Protein AF-R7MGW7-F1 (afdb_monomer)

Solvent-accessible surface area (backbone atoms only — not comparable to full-atom values): 7263 Å² total; per-residue (Å²): 133,83,54,74,66,57,58,51,51,53,52,52,49,51,52,50,52,55,54,54,63,40,55,36,38,34,30,33,42,41,30,55,67,60,41,33,38,38,42,37,31,45,20,81,86,41,63,79,75,45,78,52,72,51,53,44,86,39,53,73,50,72,50,72,46,77,46,78,46,74,49,83,51,103,89,48,85,54,70,50,41,30,25,27,36,31,37,33,34,71,88,73,48,76,48,73,49,86,52,76,24,73,77,34,58,68,60,32,51,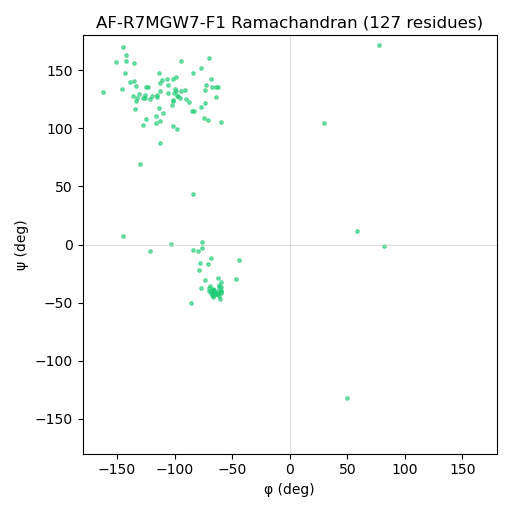51,51,51,53,48,63,65,38,83,53,69,40,74,50,74,44,71,53,72,135

Secondary structure (DSSP, 8-state):
---HHHHHHHHHHHHHHHHHHTT-EEEEEEEETTEEEEEEEESSSS-EEEEEEEEGGGEEEEEEEEEEEEEEETTEEEEEEEEEEEEEETTS-EEE-S--EET-HHHHHHHHHHHHSSS-EEEEEE---

pLDDT: mean 80.03, std 15.17, range [34.72, 96.31]

Nearest PDB structures (foldseek):
  8xrg-assembly1_A  TM=7.472E-01  e=1.886E+00  African swine fever virus BA71V
  8kgt-assembly1_A-2  TM=7.492E-01  e=2.098E+00  African swine fever virus
  8wwo-assembly2_B  TM=7.451E-01  e=2.335E+00  African swine fever virus
  8kgs-assembly1_A-2  TM=7.494E-01  e=2.892E+00  African swine fever virus
  6xyw-assembly1_Bd  TM=3.741E-01  e=7.987E+00  Arabidopsis thaliana

Mean predicted aligned error: 10.27 Å

Foldseek 3Di:
DDDPVVVVVVVVVVVVVVVVQQQWKKWKWWDDAQKIWIWIAGGPPDDGPDIDMDGLVQFPDKDWDWDWDFDDDPPDTDIWIWTWIWTQGNVRDIDTGPDIDINCVVVNVVVNVQSNDRDTDMDMDGDDD

Structure (mmCIF, N/CA/C/O backbone):
data_AF-R7MGW7-F1
#
_entry.id   AF-R7MGW7-F1
#
loop_
_atom_site.group_PDB
_atom_site.id
_atom_site.type_symbol
_atom_site.label_atom_id
_atom_site.label_alt_id
_atom_site.label_comp_id
_atom_site.label_asym_id
_atom_site.label_entity_id
_atom_site.label_seq_id
_atom_site.pdbx_PDB_ins_code
_atom_site.Cartn_x
_atom_site.Cartn_y
_atom_site.Cartn_z
_atom_site.occupancy
_atom_site.B_iso_or_equiv
_atom_site.auth_seq_id
_atom_site.auth_comp_id
_atom_site.auth_asym_id
_atom_site.auth_atom_id
_atom_site.pdbx_PDB_model_num
ATOM 1 N N . MET A 1 1 ? 44.364 14.062 -23.296 1.00 53.91 1 MET A N 1
ATOM 2 C CA . MET A 1 1 ? 43.576 15.316 -23.268 1.00 53.91 1 MET A CA 1
ATOM 3 C C . MET A 1 1 ? 42.246 15.054 -23.956 1.00 53.91 1 MET A C 1
ATOM 5 O O . MET A 1 1 ? 42.266 14.744 -25.141 1.00 53.91 1 MET A O 1
ATOM 9 N N . MET A 1 2 ? 41.122 15.118 -23.235 1.00 53.62 2 MET A N 1
ATOM 10 C CA . MET A 1 2 ? 39.794 14.993 -23.855 1.00 53.62 2 MET A CA 1
ATOM 11 C C . MET A 1 2 ? 39.523 16.208 -24.745 1.00 53.62 2 MET A C 1
ATOM 13 O O . MET A 1 2 ? 39.822 17.344 -24.366 1.00 53.62 2 MET A O 1
ATOM 17 N N . LYS A 1 3 ? 38.991 15.981 -25.950 1.00 65.88 3 LYS A N 1
ATOM 18 C CA . LYS A 1 3 ? 38.678 17.073 -26.888 1.00 65.88 3 LYS A CA 1
ATOM 19 C C . LYS A 1 3 ? 37.516 17.885 -26.307 1.00 65.88 3 LYS A C 1
ATOM 21 O O . LYS A 1 3 ? 36.588 17.308 -25.756 1.00 65.88 3 LYS A O 1
ATOM 26 N N . LYS A 1 4 ? 37.511 19.218 -26.466 1.00 64.75 4 LYS A N 1
ATOM 27 C CA . LYS A 1 4 ? 36.463 20.124 -25.925 1.00 64.75 4 LYS A CA 1
ATOM 28 C C . LYS A 1 4 ? 35.016 19.650 -26.188 1.00 64.75 4 LYS A C 1
ATOM 30 O O . LYS A 1 4 ? 34.140 19.907 -25.372 1.00 64.75 4 LYS A O 1
ATOM 35 N N . ARG A 1 5 ? 34.776 18.923 -27.290 1.00 63.88 5 ARG A N 1
ATOM 36 C CA . ARG A 1 5 ? 33.484 18.286 -27.614 1.00 63.88 5 ARG A CA 1
ATOM 37 C C . ARG A 1 5 ? 33.075 17.173 -26.644 1.00 63.88 5 ARG A C 1
ATOM 39 O O . ARG A 1 5 ? 31.906 17.088 -26.303 1.00 63.88 5 ARG A O 1
ATOM 46 N N . GLU A 1 6 ? 34.010 16.352 -26.180 1.00 64.00 6 GLU A N 1
ATOM 47 C CA . GLU A 1 6 ? 33.723 15.247 -25.256 1.00 64.00 6 GLU A CA 1
ATOM 48 C C . GLU A 1 6 ? 33.350 15.772 -23.867 1.00 64.00 6 GLU A C 1
ATOM 50 O O . GLU A 1 6 ? 32.430 15.250 -23.252 1.00 64.00 6 GLU A O 1
ATOM 55 N N . ILE A 1 7 ? 33.993 16.856 -23.416 1.00 65.56 7 ILE A N 1
ATOM 56 C CA . ILE A 1 7 ? 33.673 17.536 -22.147 1.00 65.56 7 ILE A CA 1
ATOM 57 C C . ILE A 1 7 ? 32.277 18.177 -22.205 1.00 65.56 7 ILE A C 1
ATOM 59 O O . ILE A 1 7 ? 31.526 18.129 -21.231 1.00 65.56 7 I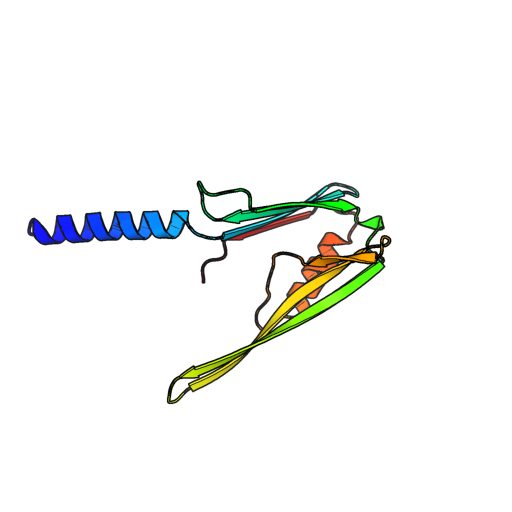LE A O 1
ATOM 63 N N . LEU A 1 8 ? 31.905 18.757 -23.353 1.00 67.31 8 LEU A N 1
ATOM 64 C CA . LEU A 1 8 ? 30.573 19.331 -23.560 1.00 67.31 8 LEU A CA 1
ATOM 65 C C . LEU A 1 8 ? 29.489 18.239 -23.600 1.00 67.31 8 LEU A C 1
ATOM 67 O O . LEU A 1 8 ? 28.434 18.387 -22.995 1.00 67.31 8 LEU A O 1
ATOM 71 N N . CYS A 1 9 ? 29.754 17.108 -24.259 1.00 68.50 9 CYS A N 1
ATOM 72 C CA . CYS A 1 9 ? 28.816 15.985 -24.289 1.00 68.50 9 CYS A CA 1
ATOM 73 C C . CYS A 1 9 ? 28.634 15.327 -22.913 1.00 68.50 9 CYS A C 1
ATOM 75 O O . CYS A 1 9 ? 27.505 15.001 -22.555 1.00 68.50 9 CYS A O 1
ATOM 77 N N . THR A 1 10 ? 29.698 15.158 -22.119 1.00 70.62 10 THR A N 1
ATOM 78 C CA . THR A 1 10 ? 29.587 14.569 -20.772 1.00 70.62 10 THR A CA 1
ATOM 79 C C . THR A 1 10 ? 28.867 15.488 -19.791 1.00 70.62 10 THR A C 1
ATOM 81 O O . THR A 1 10 ? 28.088 15.000 -18.976 1.00 70.62 10 THR A O 1
ATOM 84 N N . THR A 1 11 ? 29.060 16.807 -19.892 1.00 71.25 11 THR A N 1
ATOM 85 C CA . THR A 1 11 ? 28.321 17.786 -19.074 1.00 71.25 11 THR A CA 1
ATOM 86 C C . THR A 1 11 ? 26.848 17.881 -19.460 1.00 71.25 11 THR A C 1
ATOM 88 O O . THR A 1 11 ? 25.992 17.926 -18.584 1.00 71.25 11 THR A O 1
ATOM 91 N N . VAL A 1 12 ? 26.507 17.843 -20.750 1.00 73.75 12 VAL A N 1
ATOM 92 C CA . VAL A 1 12 ? 25.097 17.815 -21.177 1.00 73.75 12 VAL A CA 1
ATOM 93 C C . VAL A 1 12 ? 24.423 16.508 -20.749 1.00 73.75 12 VAL A C 1
ATOM 95 O O . VAL A 1 12 ? 23.319 16.537 -20.208 1.00 73.75 12 VAL A O 1
ATOM 98 N N . ALA A 1 13 ? 25.095 15.366 -20.914 1.00 72.94 13 ALA A N 1
ATOM 99 C CA . ALA A 1 13 ? 24.572 14.077 -20.471 1.00 72.94 13 ALA A CA 1
ATOM 100 C C . ALA A 1 13 ? 24.362 14.032 -18.949 1.00 72.94 13 ALA A C 1
ATOM 102 O O . ALA A 1 13 ? 23.320 13.565 -18.495 1.00 72.94 13 ALA A O 1
ATOM 103 N N . SER A 1 14 ? 25.297 14.562 -18.154 1.00 70.44 14 SER A N 1
ATOM 104 C CA . SER A 1 14 ? 25.151 14.589 -16.697 1.00 70.44 14 SER A CA 1
ATOM 105 C C . SER A 1 14 ? 24.007 15.497 -16.245 1.00 70.44 14 SER A C 1
ATOM 107 O O . SER A 1 14 ? 23.257 15.106 -15.356 1.00 70.44 14 SER A O 1
ATOM 109 N N . VAL A 1 15 ? 23.796 16.648 -16.893 1.00 75.00 15 VAL A N 1
ATOM 110 C CA . VAL A 1 15 ? 22.652 17.537 -16.614 1.00 75.00 15 VAL A CA 1
ATOM 111 C C . VAL A 1 15 ? 21.321 16.873 -16.977 1.00 75.00 15 VAL A C 1
ATOM 113 O O . VAL A 1 15 ? 20.364 16.983 -16.214 1.00 75.00 15 VAL A O 1
ATOM 116 N N . ILE A 1 16 ? 21.251 16.139 -18.092 1.00 73.56 16 ILE A N 1
ATOM 117 C CA . ILE A 1 16 ? 20.041 15.403 -18.495 1.00 73.56 16 ILE A CA 1
ATOM 118 C C . ILE A 1 16 ? 19.739 14.265 -17.513 1.00 73.56 16 ILE A C 1
ATOM 120 O O . ILE A 1 16 ? 18.598 14.121 -17.078 1.00 73.56 16 ILE A O 1
ATOM 124 N N . VAL A 1 17 ? 20.748 13.486 -17.115 1.00 68.38 17 VAL A N 1
ATOM 125 C CA . VAL A 1 17 ? 20.593 12.405 -16.125 1.00 68.38 17 VAL A CA 1
ATOM 126 C C . VAL A 1 17 ? 20.161 12.966 -14.768 1.00 68.38 17 VAL A C 1
ATOM 128 O O . VAL A 1 17 ? 19.248 12.428 -14.142 1.00 68.38 17 VAL A O 1
ATOM 131 N N . LEU A 1 18 ? 20.751 14.084 -14.336 1.00 65.75 18 LEU A N 1
ATOM 132 C CA . LEU A 1 18 ? 20.347 14.773 -13.111 1.00 65.75 18 LEU A CA 1
ATOM 133 C C . LEU A 1 18 ? 18.902 15.291 -13.218 1.00 65.75 18 LEU A C 1
ATOM 135 O O . LEU A 1 18 ? 18.119 15.120 -12.287 1.00 65.75 18 LEU A O 1
ATOM 139 N N . GLY A 1 19 ? 18.522 15.848 -14.371 1.00 63.78 19 GLY A N 1
ATOM 140 C CA . GLY A 1 19 ? 17.156 16.275 -14.683 1.00 63.78 19 GLY A CA 1
ATOM 141 C C . GLY A 1 19 ? 16.132 15.136 -14.631 1.00 63.78 19 GLY A C 1
ATOM 142 O O . GLY A 1 19 ? 15.055 15.303 -14.063 1.00 63.78 19 GLY A O 1
ATOM 143 N N . LEU A 1 20 ? 16.478 13.958 -15.155 1.00 63.84 20 LEU A N 1
ATOM 144 C CA . LEU A 1 20 ? 15.627 12.762 -15.131 1.00 63.84 20 LEU A CA 1
ATOM 145 C C . LEU A 1 20 ? 15.452 12.199 -13.713 1.00 63.84 20 LEU A C 1
ATOM 147 O O . LEU A 1 20 ? 14.334 11.858 -13.324 1.00 63.84 20 LEU A O 1
ATOM 151 N N . LEU A 1 21 ? 16.517 12.168 -12.903 1.00 61.81 21 LEU A N 1
ATOM 152 C CA . LEU A 1 21 ? 16.435 11.760 -11.493 1.00 61.81 21 LEU A CA 1
ATOM 153 C C . LEU A 1 21 ? 15.482 12.660 -10.691 1.00 61.81 21 LEU A C 1
ATOM 155 O O . LEU A 1 21 ? 14.731 12.173 -9.840 1.00 61.81 21 LEU A O 1
ATOM 159 N N . LEU A 1 22 ? 15.453 13.960 -11.006 1.00 61.03 22 LEU A N 1
ATOM 160 C CA . LEU A 1 22 ? 14.562 14.941 -10.383 1.00 61.03 22 LEU A CA 1
ATOM 161 C C . LEU A 1 22 ? 13.077 14.746 -10.733 1.00 61.03 22 LEU A C 1
ATOM 163 O O . LEU A 1 22 ? 12.249 15.360 -10.062 1.00 61.03 22 LEU A O 1
ATOM 167 N N . LEU A 1 23 ? 12.721 13.903 -11.710 1.00 63.53 23 LEU A N 1
ATOM 168 C CA . LEU A 1 23 ? 11.338 13.627 -12.132 1.00 63.53 23 LEU A CA 1
ATOM 169 C C . LEU A 1 23 ? 10.794 12.281 -11.628 1.00 63.53 23 LEU A C 1
ATOM 171 O O . LEU A 1 23 ? 9.637 11.951 -11.891 1.00 63.53 23 LEU A O 1
ATOM 175 N N . THR A 1 24 ? 11.590 11.513 -10.880 1.00 64.50 24 THR A N 1
ATOM 176 C CA . THR A 1 24 ? 11.173 10.190 -10.398 1.00 64.50 24 THR A CA 1
ATOM 177 C C . THR A 1 24 ? 9.979 10.288 -9.430 1.00 64.50 24 THR A C 1
ATOM 179 O O . THR A 1 24 ? 10.017 11.0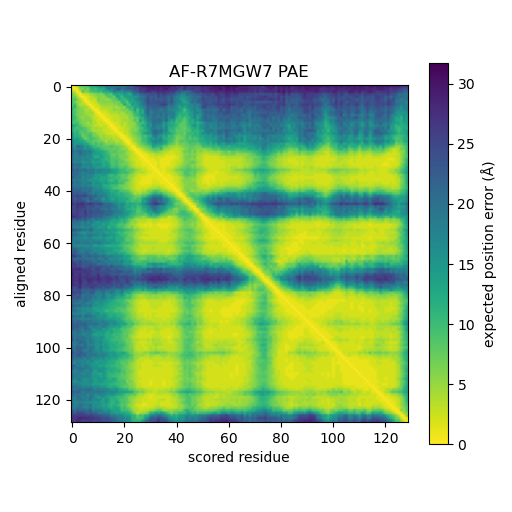57 -8.458 1.00 64.50 24 THR A O 1
ATOM 182 N N . PRO A 1 25 ? 8.876 9.552 -9.677 1.00 69.81 25 PRO A N 1
ATOM 183 C CA . PRO A 1 25 ? 7.770 9.484 -8.736 1.00 69.81 25 PRO A CA 1
ATOM 184 C C . PRO A 1 25 ? 8.215 8.822 -7.433 1.00 69.81 25 PRO A C 1
ATOM 186 O O . PRO A 1 25 ? 8.875 7.786 -7.41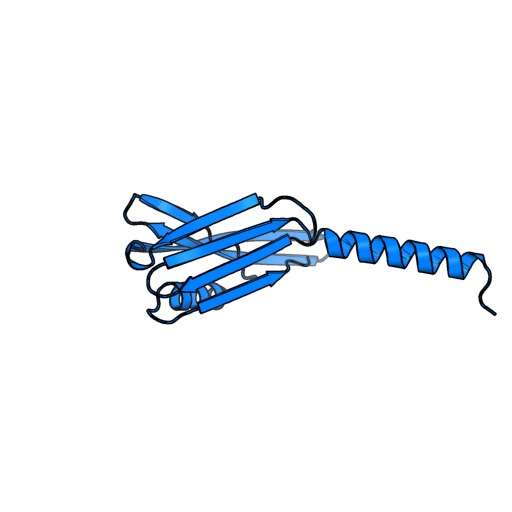9 1.00 69.81 25 PRO A O 1
ATOM 189 N N . MET A 1 26 ? 7.809 9.407 -6.312 1.00 77.12 26 MET A N 1
ATOM 190 C CA . MET A 1 26 ? 8.062 8.872 -4.985 1.00 77.12 26 MET A CA 1
ATOM 191 C C . MET A 1 26 ? 6.742 8.639 -4.261 1.00 77.12 26 MET A C 1
ATOM 193 O O . MET A 1 26 ? 5.945 9.561 -4.069 1.00 77.12 26 MET A O 1
ATOM 197 N N . SER A 1 27 ? 6.561 7.410 -3.794 1.00 86.50 27 SER A N 1
ATOM 198 C CA . SER A 1 27 ? 5.437 6.998 -2.962 1.00 86.50 27 SER A CA 1
ATOM 199 C C . SER A 1 27 ? 5.935 6.648 -1.569 1.00 86.50 27 SER A C 1
ATOM 201 O O . SER A 1 27 ? 6.976 6.010 -1.398 1.00 86.50 27 SER A O 1
ATOM 203 N N . SER A 1 28 ? 5.186 7.047 -0.548 1.00 89.19 28 SER A N 1
ATOM 204 C CA . SER A 1 28 ? 5.441 6.606 0.819 1.00 89.19 28 SER A CA 1
ATOM 205 C C . SER A 1 28 ? 4.153 6.396 1.587 1.00 89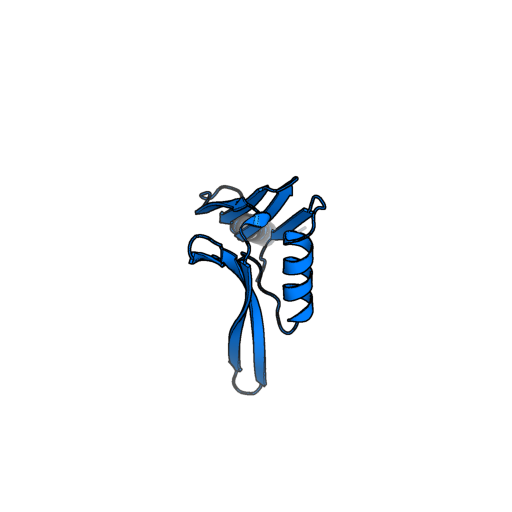.19 28 SER A C 1
ATOM 207 O O . SER A 1 28 ? 3.192 7.142 1.400 1.00 89.19 28 SER A O 1
ATOM 209 N N . ILE A 1 29 ? 4.181 5.429 2.490 1.00 91.69 29 ILE A N 1
ATOM 210 C CA . ILE A 1 29 ? 3.175 5.233 3.522 1.00 91.69 29 ILE A CA 1
ATOM 211 C C . ILE A 1 29 ? 3.877 5.257 4.873 1.00 91.69 29 ILE A C 1
ATOM 213 O O . ILE A 1 29 ? 4.945 4.666 5.034 1.00 91.69 29 ILE A O 1
ATOM 217 N N . ASN A 1 30 ? 3.293 5.972 5.823 1.00 93.31 30 ASN A N 1
ATOM 218 C CA . ASN A 1 30 ? 3.733 5.973 7.205 1.00 93.31 30 ASN A CA 1
ATOM 219 C C . ASN A 1 30 ? 2.528 5.762 8.102 1.00 93.31 30 ASN A C 1
ATOM 221 O O . ASN A 1 30 ? 1.536 6.475 7.964 1.00 93.31 30 ASN A O 1
ATOM 225 N N . CYS A 1 31 ? 2.630 4.819 9.016 1.00 93.56 31 CYS A N 1
ATOM 226 C CA . CYS A 1 31 ? 1.593 4.504 9.961 1.00 93.56 31 CYS A CA 1
ATOM 227 C C . CYS A 1 31 ? 2.163 4.572 11.376 1.00 93.56 31 CYS A C 1
ATOM 229 O O . CYS A 1 31 ? 3.168 3.925 11.670 1.00 93.56 31 CYS A O 1
ATOM 231 N N . SER A 1 32 ? 1.513 5.358 12.233 1.00 93.62 32 SER A N 1
ATOM 232 C CA . SER A 1 32 ? 1.879 5.533 13.638 1.00 93.62 32 SER A CA 1
ATOM 233 C C . SER A 1 32 ? 0.634 5.424 14.509 1.00 93.62 32 SER A C 1
ATOM 235 O O . SER A 1 32 ? -0.371 6.098 14.250 1.00 93.62 32 SER A O 1
ATOM 237 N N . GLY A 1 33 ? 0.664 4.497 15.471 1.00 91.94 33 GLY A N 1
ATOM 238 C CA . GLY A 1 33 ? -0.543 4.057 16.174 1.00 91.94 33 GLY A CA 1
ATOM 239 C C . GLY A 1 33 ? -1.646 3.689 15.174 1.00 91.94 33 GLY A C 1
ATOM 240 O O . GLY A 1 33 ? -1.373 3.058 14.153 1.00 91.94 33 GLY A O 1
ATOM 241 N N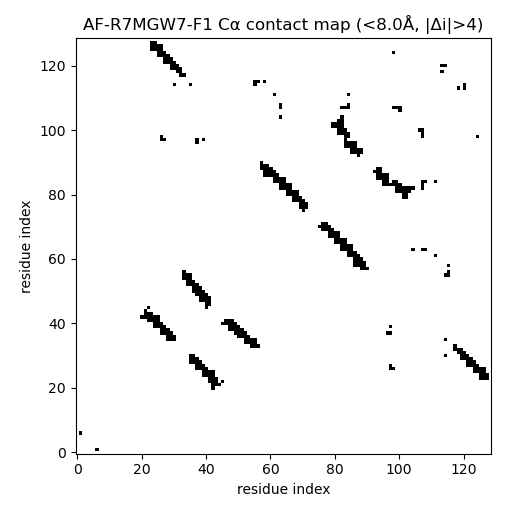 . ASN A 1 34 ? -2.868 4.177 15.386 1.00 93.31 34 ASN A N 1
ATOM 242 C CA . ASN A 1 34 ? -4.016 3.858 14.526 1.00 93.31 34 ASN A CA 1
ATOM 243 C C . ASN A 1 34 ? -4.074 4.658 13.215 1.00 93.31 34 ASN A C 1
ATOM 245 O O . ASN A 1 34 ? -4.934 4.390 12.386 1.00 93.31 34 ASN A O 1
ATOM 249 N N . THR A 1 35 ? -3.194 5.638 12.990 1.00 93.56 35 THR A N 1
ATOM 250 C CA . THR A 1 35 ? -3.285 6.518 11.811 1.00 93.56 35 THR A CA 1
ATOM 251 C C . THR A 1 35 ? -2.226 6.170 10.775 1.00 93.56 35 THR A C 1
ATOM 253 O O . THR A 1 35 ? -1.039 6.106 11.085 1.00 93.56 35 THR A O 1
ATOM 256 N N . CYS A 1 36 ? -2.645 6.018 9.521 1.00 93.75 36 CYS A N 1
ATOM 257 C CA . CYS A 1 36 ? -1.780 5.895 8.355 1.00 93.75 36 CYS A CA 1
ATOM 258 C C . CYS A 1 36 ? -1.883 7.137 7.468 1.00 93.75 36 CYS A C 1
ATOM 260 O O . CYS A 1 36 ? -2.961 7.687 7.257 1.00 93.75 36 CYS A O 1
ATOM 262 N N . SER A 1 37 ? -0.759 7.563 6.899 1.00 92.81 37 SER A N 1
ATOM 263 C CA . SER A 1 37 ? -0.670 8.640 5.918 1.00 92.81 37 SER A CA 1
ATOM 264 C C . SER A 1 37 ? 0.092 8.168 4.689 1.00 92.81 37 SER A C 1
ATOM 266 O O . SER A 1 37 ? 1.226 7.699 4.776 1.00 92.81 37 SER A O 1
ATOM 268 N N . ILE A 1 38 ? -0.538 8.333 3.532 1.00 90.81 38 ILE A N 1
ATOM 269 C CA . ILE A 1 38 ? 0.043 8.110 2.217 1.00 90.81 38 ILE A CA 1
ATOM 270 C C . ILE A 1 38 ? 0.460 9.458 1.645 1.00 90.81 38 ILE A C 1
ATOM 272 O O . ILE A 1 38 ? -0.316 10.414 1.665 1.00 90.81 38 ILE A O 1
ATOM 276 N N . LYS A 1 39 ? 1.673 9.526 1.098 1.00 87.38 39 LYS A N 1
ATOM 277 C CA . LYS A 1 39 ? 2.170 10.675 0.339 1.00 87.38 39 LYS A CA 1
ATOM 278 C C . LYS A 1 39 ? 2.655 10.207 -1.026 1.00 87.38 39 LYS A C 1
ATOM 280 O O . LYS A 1 39 ? 3.486 9.303 -1.104 1.00 87.38 39 LYS A O 1
ATOM 285 N N . GLN A 1 40 ? 2.171 10.864 -2.075 1.00 80.81 40 GLN A N 1
ATOM 286 C CA . GLN A 1 40 ? 2.676 10.730 -3.439 1.00 80.81 40 GLN A CA 1
ATOM 287 C C . GLN A 1 40 ? 3.278 12.058 -3.901 1.00 80.81 40 GLN A C 1
ATOM 289 O O . GLN A 1 40 ? 2.634 13.112 -3.836 1.00 80.81 40 GLN A O 1
ATOM 294 N N . ARG A 1 41 ? 4.520 12.002 -4.378 1.00 74.50 41 ARG A N 1
ATOM 295 C CA . ARG A 1 41 ? 5.260 13.144 -4.912 1.00 74.50 41 ARG A CA 1
ATOM 296 C C . ARG A 1 41 ? 5.732 12.832 -6.327 1.00 74.50 41 ARG A C 1
ATOM 298 O O . ARG A 1 41 ? 6.239 11.742 -6.571 1.00 74.50 41 ARG A O 1
ATOM 305 N N . LEU A 1 42 ? 5.580 13.785 -7.241 1.00 67.25 42 LEU A N 1
ATOM 306 C CA . LEU A 1 42 ? 6.136 13.695 -8.589 1.00 67.25 42 LEU A CA 1
ATOM 307 C C . LEU A 1 42 ? 7.412 14.536 -8.652 1.00 67.25 42 LEU A C 1
ATOM 309 O O . LEU A 1 42 ? 7.353 15.759 -8.733 1.00 67.25 42 LEU A O 1
ATOM 313 N N . GLY A 1 43 ? 8.567 13.877 -8.591 1.00 57.72 43 GLY A N 1
ATOM 314 C CA . GLY A 1 43 ? 9.861 14.543 -8.650 1.00 57.72 43 GLY A CA 1
ATOM 315 C C . GLY A 1 43 ? 10.313 15.235 -7.356 1.00 57.72 43 GLY A C 1
ATOM 316 O O . GLY A 1 43 ? 9.586 15.361 -6.369 1.00 57.72 43 GLY A O 1
ATOM 317 N N . ILE A 1 44 ? 11.566 15.694 -7.351 1.00 57.16 44 ILE A N 1
ATOM 318 C CA . ILE A 1 44 ? 12.260 16.253 -6.176 1.00 57.16 44 ILE A CA 1
ATOM 319 C C . ILE A 1 44 ? 11.827 17.706 -5.902 1.00 57.16 44 ILE A C 1
ATOM 321 O O . ILE A 1 44 ? 11.888 18.151 -4.757 1.00 57.16 44 ILE A O 1
ATOM 325 N N . PHE A 1 45 ? 11.292 18.410 -6.909 1.00 55.12 45 PHE A N 1
ATOM 326 C CA . PHE A 1 45 ? 10.748 19.775 -6.797 1.00 55.12 45 PHE A CA 1
ATOM 327 C C . PHE A 1 45 ? 9.265 19.906 -7.207 1.00 55.12 45 PHE A C 1
ATOM 329 O O . PHE A 1 45 ? 8.672 20.959 -6.993 1.00 55.12 45 PHE A O 1
ATOM 336 N N . GLY A 1 46 ? 8.626 18.852 -7.728 1.00 46.84 46 GLY A N 1
ATOM 337 C CA . GLY A 1 46 ? 7.270 18.915 -8.284 1.00 46.84 46 GLY A CA 1
ATOM 338 C C . GLY A 1 46 ? 6.167 18.476 -7.313 1.00 46.84 46 GLY A C 1
ATOM 339 O O . GLY A 1 46 ? 6.238 17.423 -6.684 1.00 46.84 46 GLY A O 1
ATOM 340 N N . ILE A 1 47 ? 5.163 19.342 -7.166 1.00 51.22 47 ILE A N 1
ATOM 341 C CA . ILE A 1 47 ? 3.745 19.097 -6.839 1.00 51.22 47 ILE A CA 1
ATOM 342 C C . ILE A 1 47 ? 3.465 17.847 -5.971 1.00 51.22 47 ILE A C 1
ATOM 344 O O . ILE A 1 47 ? 3.441 16.710 -6.449 1.00 51.22 47 ILE A O 1
ATOM 348 N N . LYS A 1 48 ? 3.163 18.061 -4.678 1.00 58.34 48 LYS A N 1
ATOM 349 C CA . LYS A 1 48 ? 2.523 17.038 -3.828 1.00 58.34 48 LYS A CA 1
ATOM 350 C C . LYS A 1 48 ? 1.180 16.672 -4.470 1.00 58.34 48 LYS A C 1
ATOM 352 O O . LYS A 1 48 ? 0.251 17.469 -4.414 1.00 58.34 48 LYS A O 1
ATOM 357 N N . LYS A 1 49 ? 1.084 15.498 -5.096 1.00 62.03 49 LYS A N 1
ATOM 358 C CA . LYS A 1 49 ? -0.104 15.111 -5.873 1.00 62.03 49 LYS A CA 1
ATOM 359 C C . LYS A 1 49 ? -1.259 14.690 -4.970 1.00 62.03 49 LYS A C 1
ATOM 361 O O . LYS A 1 49 ? -2.410 14.975 -5.270 1.00 62.03 49 LYS A O 1
ATOM 366 N N . SER A 1 50 ? -0.957 14.003 -3.871 1.00 65.06 50 SER A N 1
ATOM 367 C CA . SER A 1 50 ? -1.977 13.576 -2.919 1.00 65.06 50 SER A CA 1
ATOM 368 C C . SER A 1 50 ? -1.352 13.209 -1.577 1.00 65.06 50 SER A C 1
ATOM 370 O O . SER A 1 50 ? -0.367 12.464 -1.518 1.00 65.06 50 SER A O 1
ATOM 372 N N . GLN A 1 51 ? -1.923 13.754 -0.503 1.00 74.88 51 GLN A N 1
ATOM 373 C CA . GLN A 1 51 ? -1.715 13.279 0.857 1.00 74.88 51 GLN A CA 1
ATOM 374 C C . GLN A 1 51 ? -3.067 12.781 1.371 1.00 74.88 51 GLN A C 1
ATOM 376 O O . GLN A 1 51 ? -3.969 13.584 1.584 1.00 74.88 51 GLN A O 1
ATOM 381 N N . LYS A 1 52 ? -3.208 11.464 1.551 1.00 86.44 52 LYS A N 1
ATOM 382 C CA . LYS A 1 52 ? -4.417 10.837 2.109 1.00 86.44 52 LYS A CA 1
ATOM 383 C C . LYS A 1 52 ? -4.066 10.242 3.464 1.00 86.44 52 LYS A C 1
ATOM 385 O O . LYS A 1 52 ? -3.040 9.574 3.591 1.00 86.44 52 LYS A O 1
ATOM 390 N N . SER A 1 53 ? -4.881 10.500 4.476 1.00 91.19 53 SER A N 1
ATOM 391 C CA . SER A 1 53 ? -4.776 9.850 5.783 1.00 91.19 53 SER A CA 1
ATOM 392 C C . SER A 1 53 ? -5.991 8.977 6.030 1.00 91.19 53 SER A C 1
ATOM 394 O O . SER A 1 53 ? -7.081 9.297 5.564 1.00 91.19 53 SER A O 1
ATOM 396 N N . PHE A 1 54 ? -5.794 7.882 6.750 1.00 94.12 54 PHE A N 1
ATOM 397 C CA . PHE A 1 54 ? -6.860 6.967 7.127 1.00 94.12 54 PHE A CA 1
ATOM 398 C C . PHE A 1 54 ? -6.541 6.280 8.449 1.00 94.12 54 PHE A C 1
ATOM 400 O O . PHE A 1 54 ? -5.379 6.185 8.850 1.00 94.12 54 PHE A O 1
ATOM 407 N N . ASN A 1 55 ? -7.582 5.804 9.120 1.00 94.50 55 ASN A N 1
ATOM 408 C CA . ASN A 1 55 ? -7.457 5.036 10.346 1.00 94.50 55 ASN A CA 1
ATOM 40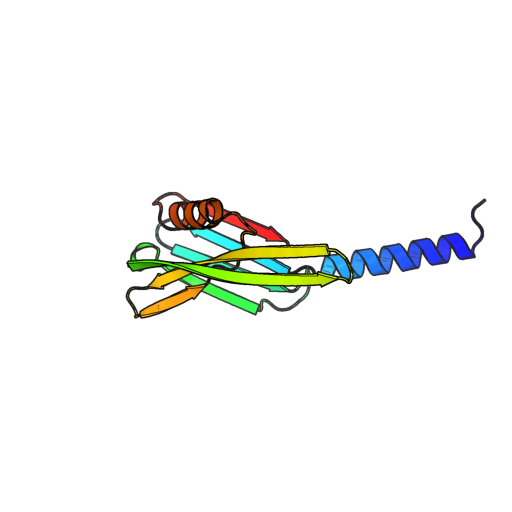9 C C . ASN A 1 55 ? -7.373 3.539 10.009 1.00 94.50 55 ASN A C 1
ATOM 411 O O . ASN A 1 55 ? -8.162 3.034 9.213 1.00 94.50 55 ASN A O 1
ATOM 415 N N . ARG A 1 56 ? -6.420 2.819 10.607 1.00 92.94 56 ARG A N 1
ATOM 416 C CA . ARG A 1 56 ? -6.233 1.372 10.413 1.00 92.94 56 ARG A CA 1
ATOM 417 C C . ARG A 1 56 ? -7.446 0.568 10.870 1.00 92.94 56 ARG A C 1
ATOM 419 O O . ARG A 1 56 ? -7.783 -0.432 10.246 1.00 92.94 56 ARG A O 1
ATOM 426 N N . ASN A 1 57 ? -8.115 1.029 11.924 1.00 93.81 57 ASN A N 1
ATOM 427 C CA . ASN A 1 57 ? -9.264 0.337 12.509 1.00 93.81 57 ASN A CA 1
ATOM 428 C C . ASN A 1 57 ? -10.503 0.411 11.614 1.00 93.81 57 ASN A C 1
ATOM 430 O O . ASN A 1 57 ? -11.430 -0.378 11.776 1.00 93.81 57 ASN A O 1
ATOM 434 N N . ASP A 1 58 ? -10.504 1.337 10.655 1.00 96.00 58 ASP A N 1
ATOM 435 C CA . ASP A 1 58 ? -11.581 1.467 9.684 1.00 96.00 58 ASP A CA 1
ATOM 436 C C . ASP A 1 58 ? -11.396 0.513 8.493 1.00 96.00 58 ASP A C 1
ATOM 438 O O . ASP A 1 58 ? -12.276 0.447 7.643 1.00 96.00 58 ASP A O 1
ATOM 442 N N . ILE A 1 59 ? -10.291 -0.241 8.403 1.00 95.19 59 ILE A N 1
ATOM 443 C CA . ILE A 1 59 ? -10.069 -1.217 7.327 1.00 95.19 59 ILE A CA 1
ATOM 444 C C . ILE A 1 59 ? -10.939 -2.455 7.576 1.00 95.19 59 ILE A C 1
ATOM 446 O O . ILE A 1 59 ? -10.645 -3.271 8.451 1.00 95.19 59 ILE A O 1
ATOM 450 N N . VAL A 1 60 ? -11.973 -2.640 6.757 1.00 96.06 60 VAL A N 1
ATOM 451 C CA . VAL A 1 60 ? -12.901 -3.778 6.852 1.00 96.06 60 VAL A CA 1
ATOM 452 C C . VAL A 1 60 ? -12.356 -4.983 6.098 1.00 96.06 60 VAL A C 1
ATOM 454 O O . VAL A 1 60 ? -12.275 -6.088 6.634 1.00 96.06 60 VAL A O 1
ATOM 457 N N . LYS A 1 61 ? -11.948 -4.771 4.846 1.00 95.44 61 LYS A N 1
ATOM 458 C CA . LYS A 1 61 ? -11.377 -5.811 3.988 1.00 95.44 61 LYS A CA 1
ATOM 459 C C . LYS A 1 61 ? -10.294 -5.240 3.085 1.00 95.44 61 LYS A C 1
ATOM 461 O O . LYS A 1 61 ? -10.085 -4.031 3.023 1.00 95.44 61 LYS A O 1
ATOM 466 N N . TYR A 1 62 ? -9.569 -6.130 2.428 1.00 95.44 62 TYR A N 1
ATOM 467 C CA . TYR A 1 62 ? -8.615 -5.767 1.394 1.00 95.44 62 TYR A CA 1
ATOM 468 C C . TYR A 1 62 ? -8.781 -6.708 0.209 1.00 95.44 62 TYR A C 1
ATOM 470 O O . TYR A 1 62 ? -9.267 -7.829 0.364 1.00 95.44 62 TYR A O 1
ATOM 478 N N . HIS A 1 63 ? -8.360 -6.245 -0.957 1.00 95.38 63 HIS A N 1
ATOM 479 C CA . HIS A 1 63 ? -8.200 -7.072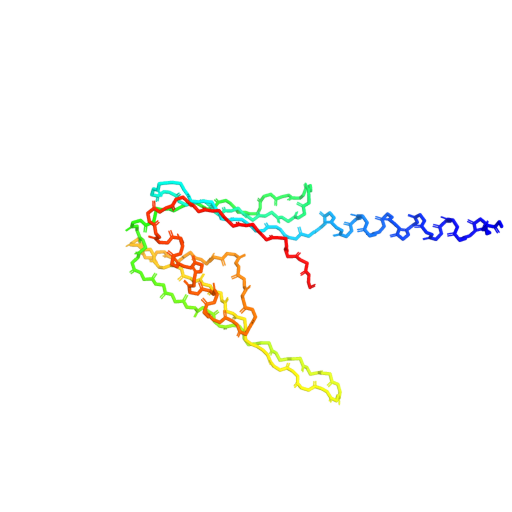 -2.142 1.00 95.38 63 HIS A CA 1
ATOM 480 C C . HIS A 1 63 ? -6.963 -6.616 -2.918 1.00 95.38 63 HIS A C 1
ATOM 482 O O . HIS A 1 63 ? -6.437 -5.521 -2.690 1.00 95.38 63 HIS A O 1
ATOM 488 N N . LEU A 1 64 ? -6.478 -7.470 -3.814 1.00 94.25 64 LEU A N 1
ATOM 489 C CA . LEU A 1 64 ? -5.432 -7.113 -4.763 1.00 94.25 64 LEU A CA 1
ATOM 490 C C . LEU A 1 64 ? -6.095 -6.758 -6.092 1.00 94.25 64 LEU A C 1
ATOM 492 O O . LEU A 1 64 ? -6.950 -7.491 -6.582 1.00 94.25 64 LEU A O 1
ATOM 496 N N . GLN A 1 65 ? -5.747 -5.593 -6.626 1.00 92.06 65 GLN A N 1
ATOM 497 C CA . GLN A 1 65 ? -6.098 -5.206 -7.978 1.00 92.06 65 GLN A CA 1
ATOM 498 C C . GLN A 1 65 ? -4.985 -5.662 -8.918 1.00 92.06 65 GLN A C 1
ATOM 500 O O . GLN A 1 65 ? -3.823 -5.298 -8.728 1.00 92.06 65 GLN A O 1
ATOM 505 N N . ASP A 1 66 ? -5.365 -6.424 -9.938 1.00 89.44 66 ASP A N 1
ATOM 506 C CA . ASP A 1 66 ? -4.429 -7.064 -10.854 1.00 89.44 66 ASP A CA 1
ATOM 507 C C . ASP A 1 66 ? -4.345 -6.274 -12.162 1.00 89.44 66 ASP A C 1
ATOM 509 O O . ASP A 1 66 ? -5.347 -6.061 -12.849 1.00 89.44 66 ASP A O 1
ATOM 513 N N . PHE A 1 67 ? -3.136 -5.871 -12.541 1.00 83.75 67 PHE A N 1
ATOM 514 C CA . PHE A 1 67 ? -2.857 -5.200 -13.806 1.00 83.75 67 PHE A CA 1
ATOM 515 C C . PHE A 1 67 ? -2.011 -6.112 -14.684 1.00 83.75 67 PHE A C 1
ATOM 517 O O . PHE A 1 67 ? -0.829 -6.338 -14.431 1.00 83.75 67 PHE A O 1
ATOM 524 N N . ARG A 1 68 ? -2.626 -6.681 -15.723 1.00 78.19 68 ARG A N 1
ATOM 525 C CA . ARG A 1 68 ? -1.920 -7.560 -16.657 1.00 78.19 68 ARG A CA 1
ATOM 526 C C . ARG A 1 68 ? -1.194 -6.732 -17.712 1.00 78.19 68 ARG A C 1
ATOM 528 O O . ARG A 1 68 ? -1.825 -6.112 -18.565 1.00 78.19 68 ARG A O 1
ATOM 535 N N . HIS A 1 69 ? 0.128 -6.798 -17.698 1.00 74.81 69 HIS A N 1
ATOM 536 C CA . HIS A 1 69 ? 0.989 -6.238 -18.728 1.00 74.81 69 HIS A CA 1
ATOM 537 C C . HIS A 1 69 ? 1.321 -7.317 -19.759 1.00 74.81 69 HIS A C 1
ATOM 539 O O . HIS A 1 69 ? 1.681 -8.447 -19.416 1.00 74.81 69 HIS A O 1
ATOM 545 N N . THR A 1 70 ? 1.167 -6.974 -21.037 1.00 64.25 70 THR A N 1
ATOM 546 C CA . THR A 1 70 ? 1.528 -7.843 -22.161 1.00 64.25 70 THR A CA 1
ATOM 547 C C . THR A 1 70 ? 2.435 -7.050 -23.084 1.00 64.25 70 THR A C 1
ATOM 549 O O . THR A 1 70 ? 1.951 -6.202 -23.829 1.00 64.25 70 THR A O 1
ATOM 552 N N . ASP A 1 71 ? 3.738 -7.318 -23.032 1.00 59.41 71 ASP A N 1
ATOM 553 C CA . ASP A 1 71 ? 4.679 -6.727 -23.978 1.00 59.41 71 ASP A CA 1
ATOM 554 C C . ASP A 1 71 ? 4.766 -7.612 -25.218 1.00 59.41 71 ASP A C 1
ATOM 556 O O . ASP A 1 71 ? 5.073 -8.806 -25.142 1.00 59.41 71 ASP A O 1
ATOM 560 N N . ILE A 1 72 ? 4.468 -7.017 -26.372 1.00 55.66 72 ILE A N 1
ATOM 561 C CA . ILE A 1 72 ? 4.564 -7.665 -27.679 1.00 55.66 72 ILE A CA 1
ATOM 562 C C . ILE A 1 72 ? 5.691 -6.974 -28.447 1.00 55.66 72 ILE A C 1
ATOM 564 O O . ILE A 1 72 ? 5.468 -6.029 -29.201 1.00 55.66 72 ILE A O 1
ATOM 568 N N . ALA A 1 73 ? 6.921 -7.448 -28.252 1.00 57.59 73 ALA A N 1
ATOM 569 C CA . ALA A 1 73 ? 8.035 -7.153 -29.149 1.00 57.59 73 ALA A CA 1
ATOM 570 C C . ALA A 1 73 ? 8.214 -8.341 -30.105 1.00 57.59 73 ALA A C 1
ATOM 572 O O . ALA A 1 73 ? 8.021 -9.479 -29.689 1.00 57.59 73 ALA A O 1
ATOM 573 N N . ARG A 1 74 ? 8.584 -8.082 -31.371 1.00 60.28 74 ARG A N 1
ATOM 574 C CA . ARG A 1 74 ? 8.502 -8.988 -32.549 1.00 60.28 74 ARG A CA 1
ATOM 575 C C . ARG A 1 74 ? 8.944 -10.462 -32.377 1.00 60.28 74 ARG A C 1
ATOM 577 O O . ARG A 1 74 ? 8.618 -11.243 -33.260 1.00 60.28 74 ARG A O 1
ATOM 584 N N . TYR A 1 75 ? 9.630 -10.851 -31.296 1.00 56.25 75 TYR A N 1
ATOM 585 C CA . TYR A 1 75 ? 10.045 -12.234 -31.005 1.00 56.25 75 TYR A CA 1
ATOM 586 C C . TYR A 1 75 ? 10.031 -12.633 -29.511 1.00 56.25 75 TYR A C 1
ATOM 588 O O . TYR A 1 75 ? 10.507 -13.713 -29.173 1.00 56.25 75 TYR A O 1
ATOM 596 N N . ILE A 1 76 ? 9.515 -11.796 -28.598 1.00 55.75 76 ILE A N 1
ATOM 597 C CA . ILE A 1 76 ? 9.471 -12.094 -27.155 1.00 55.75 76 ILE A CA 1
ATOM 598 C C . ILE A 1 76 ? 8.082 -11.752 -26.621 1.00 55.75 76 ILE A C 1
ATOM 600 O O . ILE A 1 76 ? 7.671 -10.593 -26.627 1.00 55.75 76 ILE A O 1
ATOM 604 N N . HIS A 1 77 ? 7.378 -12.774 -26.135 1.00 59.59 77 HIS A N 1
ATOM 605 C CA . HIS A 1 77 ? 6.147 -12.617 -25.372 1.00 59.59 77 HIS A CA 1
ATOM 606 C C . HIS A 1 77 ? 6.478 -12.702 -23.883 1.00 59.59 77 HIS A C 1
ATOM 608 O O . HIS A 1 77 ? 6.630 -13.794 -23.337 1.00 59.59 77 HIS A O 1
ATOM 614 N N . SER A 1 78 ? 6.584 -11.556 -23.212 1.00 65.75 78 SER A N 1
ATOM 615 C CA . SER A 1 78 ? 6.597 -11.514 -21.750 1.00 65.75 78 SER A CA 1
ATOM 616 C C . SER A 1 78 ? 5.303 -10.896 -21.253 1.00 65.75 78 SER A C 1
ATOM 618 O O . SER A 1 78 ? 5.056 -9.707 -21.436 1.00 65.75 78 SER A O 1
ATOM 620 N N . SER A 1 79 ? 4.484 -11.708 -20.588 1.00 77.69 79 SER A N 1
ATOM 621 C CA . SER A 1 79 ? 3.383 -11.204 -19.775 1.00 77.69 79 SER A CA 1
ATOM 622 C C . SER A 1 79 ? 3.760 -11.240 -18.302 1.00 77.69 79 SER A C 1
ATOM 624 O O . SER A 1 79 ? 4.422 -12.173 -17.828 1.00 77.69 79 SER A O 1
ATOM 626 N N . HIS A 1 80 ? 3.332 -10.232 -17.564 1.00 82.19 80 HIS A N 1
ATOM 627 C CA . HIS A 1 80 ? 3.393 -10.225 -16.112 1.00 82.19 80 HIS A CA 1
ATOM 628 C C . HIS A 1 80 ? 2.143 -9.556 -15.549 1.00 82.19 80 HIS A C 1
ATOM 630 O O . HIS A 1 80 ? 1.456 -8.818 -16.251 1.00 82.19 80 HIS A O 1
ATOM 636 N N . THR A 1 81 ? 1.839 -9.861 -14.294 1.00 84.56 81 THR A N 1
ATOM 637 C CA . THR A 1 81 ? 0.743 -9.230 -13.565 1.00 84.56 81 THR A CA 1
ATOM 638 C C . THR A 1 81 ? 1.338 -8.440 -12.420 1.00 84.56 81 THR A C 1
ATOM 640 O O . THR A 1 81 ? 2.144 -8.968 -11.650 1.00 84.56 81 THR A O 1
ATOM 643 N N . ASP A 1 82 ? 0.929 -7.190 -12.340 1.00 88.75 82 ASP A N 1
ATOM 644 C CA . ASP A 1 82 ? 1.235 -6.267 -11.269 1.00 88.75 82 ASP A CA 1
ATOM 645 C C . ASP A 1 82 ? 0.095 -6.291 -10.254 1.00 88.75 82 ASP A C 1
ATOM 647 O O . ASP A 1 82 ? -1.068 -6.117 -10.617 1.00 88.75 82 ASP A O 1
ATOM 651 N N . TYR A 1 83 ? 0.427 -6.521 -8.985 1.00 91.25 83 TYR A N 1
ATOM 652 C CA . TYR A 1 83 ? -0.542 -6.578 -7.894 1.00 91.25 83 TYR A CA 1
ATOM 653 C C . TYR A 1 83 ? -0.502 -5.277 -7.097 1.00 91.25 83 TYR A C 1
ATOM 655 O O . TYR A 1 83 ? 0.532 -4.919 -6.524 1.00 91.25 83 TYR A O 1
ATOM 663 N N . VAL A 1 84 ? -1.634 -4.578 -7.035 1.00 91.50 84 VAL A N 1
ATOM 664 C CA . VAL A 1 84 ? -1.791 -3.321 -6.295 1.00 91.50 84 VAL A CA 1
ATOM 665 C C . VAL A 1 84 ? -2.759 -3.543 -5.130 1.00 91.50 84 VAL A C 1
ATOM 667 O O . VAL A 1 84 ? -3.923 -3.865 -5.360 1.00 91.50 84 VAL A O 1
ATOM 670 N N . PRO A 1 85 ? -2.330 -3.376 -3.868 1.00 93.19 85 PRO A N 1
ATOM 671 C CA . PRO A 1 85 ? -3.218 -3.583 -2.736 1.00 93.19 85 PRO A CA 1
ATOM 672 C C . PRO A 1 85 ? -4.237 -2.449 -2.588 1.00 93.19 85 PRO A C 1
ATOM 674 O O . PRO A 1 85 ? -3.885 -1.265 -2.575 1.00 93.19 85 PRO A O 1
ATOM 677 N N . VAL A 1 86 ? -5.499 -2.826 -2.401 1.00 95.19 86 VAL A N 1
ATOM 678 C CA . VAL A 1 86 ? -6.628 -1.921 -2.178 1.00 95.19 86 VAL A CA 1
ATOM 679 C C . VAL A 1 86 ? -7.251 -2.226 -0.822 1.00 95.19 86 VAL A C 1
ATOM 681 O O . VAL A 1 86 ? -7.573 -3.372 -0.510 1.00 95.19 86 VAL A O 1
ATOM 684 N N . LEU A 1 87 ? -7.411 -1.189 -0.004 1.00 96.00 87 LEU A N 1
ATOM 685 C CA . LEU A 1 87 ? -8.060 -1.268 1.301 1.00 96.00 87 LEU A CA 1
ATOM 686 C C . LEU 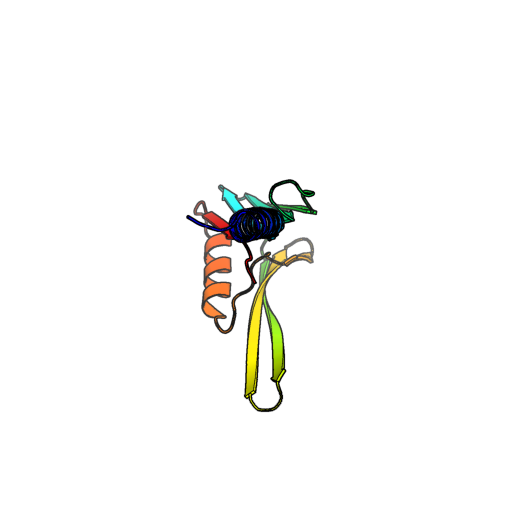A 1 87 ? -9.492 -0.761 1.178 1.00 96.00 87 LEU A C 1
ATOM 688 O O . LEU A 1 87 ? -9.716 0.327 0.650 1.00 96.00 87 LEU A O 1
ATOM 692 N N . GLU A 1 88 ? -10.445 -1.524 1.692 1.00 96.31 88 GLU A N 1
ATOM 693 C CA . GLU A 1 88 ? -11.837 -1.107 1.783 1.00 96.31 88 GLU A CA 1
ATOM 694 C C . GLU A 1 88 ? -12.147 -0.654 3.202 1.00 96.31 88 GLU A C 1
ATOM 696 O O . GLU A 1 88 ? -11.953 -1.388 4.178 1.00 96.31 88 GLU A O 1
ATOM 701 N N . MET A 1 89 ? -12.616 0.580 3.293 1.00 96.25 89 MET A N 1
ATOM 702 C CA . MET A 1 89 ? -12.833 1.283 4.540 1.00 96.25 89 MET A CA 1
ATOM 703 C C . MET A 1 89 ? -14.284 1.127 5.004 1.00 96.25 89 MET A C 1
ATOM 705 O O . MET A 1 89 ? -15.195 0.878 4.215 1.00 96.25 89 MET A O 1
ATOM 709 N N . LYS A 1 90 ? -14.517 1.318 6.302 1.00 95.81 90 LYS A N 1
ATOM 710 C CA . LYS A 1 90 ? -15.837 1.219 6.935 1.00 95.81 90 LYS A CA 1
ATOM 711 C C . LYS A 1 90 ? -16.842 2.239 6.397 1.00 95.81 90 LYS A C 1
ATOM 713 O O . LYS A 1 90 ? -18.037 1.963 6.386 1.00 95.81 90 LYS A O 1
ATOM 718 N N . ASP A 1 91 ? -16.362 3.389 5.935 1.00 93.69 91 ASP A N 1
ATOM 719 C CA . ASP A 1 91 ? -17.168 4.424 5.279 1.00 93.69 91 ASP A CA 1
ATOM 720 C C . ASP A 1 91 ? -17.546 4.075 3.822 1.00 93.69 91 ASP A C 1
ATOM 722 O O . ASP A 1 91 ? -18.183 4.876 3.141 1.00 93.69 91 ASP A O 1
ATOM 726 N N . GLY A 1 92 ? -17.163 2.888 3.336 1.00 92.75 92 GLY A N 1
ATOM 727 C CA . GLY A 1 92 ? -17.393 2.431 1.967 1.00 92.75 92 GLY A CA 1
ATOM 728 C C . GLY A 1 92 ? -16.375 2.962 0.957 1.00 92.75 92 GLY A C 1
ATOM 729 O O . GLY A 1 92 ? -16.450 2.618 -0.223 1.00 92.75 92 GLY A O 1
ATOM 730 N N . SER A 1 93 ? -15.409 3.782 1.383 1.00 93.31 93 SER A N 1
ATOM 731 C CA . SER A 1 93 ? -14.357 4.272 0.498 1.00 93.31 93 SER A CA 1
ATOM 732 C C . SER A 1 93 ? -13.285 3.209 0.240 1.00 93.31 93 SER A C 1
ATOM 734 O O . SER A 1 93 ? -13.009 2.343 1.071 1.00 93.31 93 SER A O 1
ATOM 736 N N . ALA A 1 94 ? -12.641 3.292 -0.925 1.00 93.38 94 ALA A N 1
ATOM 737 C CA . ALA A 1 94 ? -11.477 2.479 -1.257 1.00 93.38 94 ALA A CA 1
ATOM 738 C C . ALA A 1 94 ? -10.191 3.318 -1.194 1.00 93.38 94 ALA A C 1
ATOM 740 O O . ALA A 1 94 ? -10.127 4.469 -1.653 1.00 93.38 94 ALA A O 1
ATOM 741 N N . ILE A 1 95 ? -9.136 2.744 -0.622 1.00 92.50 95 ILE A N 1
ATOM 742 C CA . ILE A 1 95 ? -7.793 3.321 -0.582 1.00 92.50 95 ILE A CA 1
ATOM 743 C C . ILE A 1 95 ? -6.858 2.411 -1.359 1.00 92.50 95 ILE A C 1
ATOM 745 O O . ILE A 1 95 ? -6.442 1.360 -0.879 1.00 92.50 95 ILE A O 1
ATOM 749 N N . ILE A 1 96 ? -6.499 2.852 -2.559 1.00 91.56 96 ILE A N 1
ATOM 750 C CA . ILE A 1 96 ? -5.490 2.194 -3.385 1.00 91.56 96 ILE A CA 1
ATOM 751 C C . ILE A 1 96 ? -4.116 2.565 -2.825 1.00 91.56 96 ILE A C 1
ATOM 753 O O . ILE A 1 96 ? -3.754 3.747 -2.776 1.00 91.56 96 ILE A O 1
ATOM 757 N N . LEU A 1 97 ? -3.354 1.569 -2.372 1.00 90.19 97 LEU A N 1
ATOM 758 C CA . LEU A 1 97 ? -1.994 1.795 -1.904 1.00 90.19 97 LEU A CA 1
ATOM 759 C C . LEU A 1 97 ? -1.082 2.079 -3.104 1.00 90.19 97 LEU A C 1
ATOM 761 O O . LEU A 1 97 ? -1.157 1.391 -4.118 1.00 90.19 97 LEU A O 1
ATOM 765 N N . PRO A 1 98 ? -0.178 3.067 -3.016 1.00 86.81 98 PRO A N 1
ATOM 766 C CA . PRO A 1 98 ? 0.606 3.525 -4.160 1.00 86.81 98 PRO A CA 1
ATOM 767 C C . PRO A 1 98 ? 1.853 2.657 -4.401 1.00 86.81 98 PRO A C 1
ATOM 769 O O . PRO A 1 98 ? 2.948 3.188 -4.604 1.00 86.81 98 PRO A O 1
ATOM 772 N N . PHE A 1 99 ? 1.699 1.336 -4.310 1.00 87.75 99 PHE A N 1
ATOM 773 C CA . PHE A 1 99 ? 2.752 0.338 -4.472 1.00 87.75 99 PHE A CA 1
ATOM 774 C C . PHE A 1 99 ? 2.247 -0.764 -5.404 1.00 87.75 99 PHE A C 1
ATOM 776 O O . PHE A 1 99 ? 1.198 -1.343 -5.142 1.00 87.75 99 PHE A O 1
ATOM 783 N N . SER A 1 100 ? 3.009 -1.041 -6.462 1.00 87.31 100 SER A N 1
ATOM 784 C CA . SER A 1 100 ? 2.786 -2.171 -7.367 1.00 87.31 100 SER A CA 1
ATOM 785 C C . SER A 1 100 ? 3.843 -3.238 -7.104 1.00 87.31 100 SER A C 1
ATOM 787 O O . SER A 1 100 ? 4.999 -2.904 -6.823 1.00 87.31 100 SER A O 1
ATOM 789 N N . PHE A 1 101 ? 3.445 -4.505 -7.173 1.00 88.38 101 PHE A N 1
ATOM 790 C CA . PHE A 1 101 ? 4.326 -5.654 -7.000 1.00 88.38 101 PHE A CA 1
ATOM 791 C C . PHE A 1 101 ? 4.226 -6.568 -8.219 1.00 88.38 101 PHE A C 1
ATOM 793 O O . PHE A 1 101 ? 3.226 -7.258 -8.412 1.00 88.38 101 PHE A O 1
ATOM 800 N N . CYS A 1 102 ? 5.275 -6.578 -9.038 1.00 88.00 102 CYS A N 1
ATOM 801 C CA . CYS A 1 102 ? 5.332 -7.368 -10.261 1.00 88.00 102 CYS A CA 1
ATOM 802 C C . CYS A 1 102 ? 5.518 -8.854 -9.940 1.00 88.00 102 CYS A C 1
ATOM 804 O O . CYS A 1 102 ? 6.501 -9.224 -9.305 1.00 88.00 102 CYS A O 1
ATOM 806 N N . ARG A 1 103 ? 4.592 -9.715 -10.388 1.00 84.06 103 ARG A N 1
ATOM 807 C CA . ARG A 1 103 ? 4.616 -11.187 -10.205 1.00 84.06 103 ARG A CA 1
ATOM 808 C C . ARG A 1 103 ? 4.663 -11.672 -8.749 1.00 84.06 103 ARG A C 1
ATOM 810 O O . ARG A 1 103 ? 4.878 -12.856 -8.506 1.00 84.06 103 ARG A O 1
ATOM 817 N N . GLU A 1 104 ? 4.439 -10.788 -7.784 1.00 89.38 104 GLU A N 1
ATOM 818 C CA . GLU A 1 104 ? 4.684 -11.056 -6.365 1.00 89.38 104 GLU A CA 1
ATOM 819 C C . GLU A 1 104 ? 3.462 -10.682 -5.506 1.00 89.38 104 GLU A C 1
ATOM 821 O O . GLU A 1 104 ? 3.522 -9.732 -4.719 1.00 89.38 104 GLU A O 1
ATOM 826 N N . PRO A 1 105 ? 2.343 -11.427 -5.611 1.00 91.94 105 PRO A N 1
ATOM 827 C CA . PRO A 1 105 ? 1.124 -11.124 -4.855 1.00 91.94 105 PRO A CA 1
ATOM 828 C C . PRO A 1 105 ? 1.353 -11.208 -3.339 1.00 91.94 105 PRO A C 1
ATOM 830 O O . PRO A 1 105 ? 0.884 -10.357 -2.587 1.00 91.94 105 PRO A O 1
ATOM 833 N N . TYR A 1 106 ? 2.184 -12.152 -2.887 1.00 94.06 106 TYR A N 1
ATOM 834 C CA . TYR A 1 106 ? 2.530 -12.322 -1.473 1.00 94.06 106 TYR A CA 1
ATOM 835 C C . TYR A 1 106 ? 3.196 -11.078 -0.859 1.00 94.06 106 TYR A C 1
ATOM 837 O O . TYR A 1 106 ? 2.980 -10.781 0.314 1.00 94.06 106 TYR A O 1
ATOM 845 N N . LYS A 1 107 ? 3.975 -10.302 -1.632 1.00 92.75 107 LYS A N 1
ATOM 846 C CA . LYS A 1 107 ? 4.570 -9.047 -1.135 1.00 92.75 107 LYS A CA 1
ATOM 847 C C . LYS A 1 107 ? 3.532 -7.934 -1.007 1.00 92.75 107 LYS A C 1
ATOM 849 O O . LYS A 1 107 ? 3.672 -7.067 -0.138 1.00 92.75 107 LYS A O 1
ATOM 854 N N . ALA A 1 108 ? 2.501 -7.951 -1.852 1.00 91.31 108 ALA A N 1
ATOM 855 C CA . ALA A 1 108 ? 1.367 -7.045 -1.730 1.00 91.31 108 ALA A CA 1
ATOM 856 C C . ALA A 1 108 ? 0.554 -7.364 -0.465 1.00 91.31 108 ALA A C 1
ATOM 858 O O . ALA A 1 108 ? 0.242 -6.456 0.305 1.00 91.31 108 ALA A O 1
ATOM 859 N N . GLU A 1 109 ? 0.304 -8.645 -0.186 1.00 94.00 109 GLU A N 1
ATOM 860 C CA . GLU A 1 109 ? -0.354 -9.093 1.049 1.00 94.00 109 GLU A CA 1
ATOM 861 C C . GLU A 1 109 ? 0.476 -8.782 2.300 1.00 94.00 109 GLU A C 1
ATOM 863 O O . GLU A 1 109 ? -0.055 -8.273 3.287 1.00 94.00 109 GLU A O 1
ATOM 868 N N . GLU A 1 110 ? 1.793 -9.001 2.259 1.00 95.38 110 GLU A N 1
ATOM 869 C CA . GLU A 1 110 ? 2.697 -8.661 3.362 1.00 95.38 110 GLU A CA 1
ATOM 870 C C . GLU A 1 110 ? 2.648 -7.157 3.678 1.00 95.38 110 GLU A C 1
ATOM 872 O O . GLU A 1 110 ? 2.626 -6.754 4.846 1.00 95.38 110 GLU A O 1
ATOM 877 N N . LEU A 1 111 ? 2.587 -6.305 2.645 1.00 93.69 111 LEU A N 1
ATOM 878 C CA . LEU A 1 111 ? 2.406 -4.867 2.829 1.00 93.69 111 LEU A CA 1
ATOM 879 C C . LEU A 1 111 ? 1.087 -4.565 3.549 1.00 93.69 111 LEU A C 1
ATOM 881 O O . LEU A 1 111 ? 1.089 -3.785 4.503 1.00 93.69 111 LEU A O 1
ATOM 885 N N . VAL A 1 112 ? -0.017 -5.185 3.128 1.00 94.31 112 VAL A N 1
ATOM 886 C CA . VAL A 1 112 ? -1.323 -5.014 3.781 1.00 94.31 112 VAL A CA 1
ATOM 887 C C . VAL A 1 112 ? -1.271 -5.480 5.236 1.00 94.31 112 VAL A C 1
ATOM 889 O O . VAL A 1 112 ? -1.737 -4.763 6.121 1.00 94.31 112 VAL A O 1
ATOM 892 N N . SER A 1 113 ? -0.649 -6.629 5.511 1.00 94.50 113 SER A N 1
ATOM 893 C CA . SER A 1 113 ? -0.491 -7.148 6.871 1.00 94.50 113 SER A CA 1
ATOM 894 C C . SER A 1 113 ? 0.277 -6.177 7.769 1.00 94.50 113 SER A C 1
ATOM 896 O O . SER A 1 113 ? -0.096 -5.998 8.927 1.00 94.50 113 SER A O 1
ATOM 898 N N . LYS A 1 114 ? 1.325 -5.522 7.255 1.00 94.62 114 LYS A N 1
ATOM 899 C CA . LYS A 1 114 ? 2.085 -4.514 8.013 1.00 94.62 114 LYS A CA 1
ATOM 900 C C . LYS A 1 114 ? 1.254 -3.265 8.293 1.00 94.62 114 LYS A C 1
ATOM 902 O O . LYS A 1 114 ? 1.264 -2.781 9.423 1.00 94.62 114 LYS A O 1
ATOM 907 N N . VAL A 1 115 ? 0.500 -2.790 7.299 1.00 93.12 115 VAL A N 1
ATOM 908 C CA . VAL A 1 115 ? -0.403 -1.634 7.433 1.00 93.12 115 VAL A CA 1
ATOM 909 C C . VAL A 1 115 ? -1.507 -1.900 8.456 1.00 93.12 115 VAL A C 1
ATOM 911 O O . VAL A 1 115 ? -1.819 -1.012 9.241 1.00 93.12 115 VAL A O 1
ATOM 914 N N . LYS A 1 116 ? -2.066 -3.115 8.486 1.00 92.81 116 LYS A N 1
ATOM 915 C CA . LYS A 1 116 ? -3.110 -3.513 9.443 1.00 92.81 116 LYS A CA 1
ATOM 916 C C . LYS A 1 116 ? -2.592 -3.839 10.846 1.00 92.81 116 LYS A C 1
ATOM 918 O O . LYS A 1 116 ? -3.404 -3.930 11.755 1.00 92.81 116 LYS A O 1
ATOM 923 N N . SER A 1 117 ? -1.290 -4.064 11.026 1.00 91.38 117 SER A N 1
ATOM 924 C CA . SER A 1 117 ? -0.748 -4.406 12.347 1.00 91.38 117 SER A CA 1
ATOM 925 C C . SER A 1 117 ? -0.802 -3.217 13.308 1.00 91.38 117 SER A C 1
ATOM 927 O O . SER A 1 117 ? -0.801 -2.072 12.865 1.00 91.38 117 SER A O 1
ATOM 929 N N . ASP A 1 118 ? -0.732 -3.479 14.612 1.00 87.94 118 ASP A N 1
ATOM 930 C CA . ASP A 1 118 ? -0.664 -2.429 15.643 1.00 87.94 118 ASP A CA 1
ATOM 931 C C . ASP A 1 118 ? 0.723 -1.772 15.747 1.00 87.94 118 ASP A C 1
ATOM 933 O O . ASP A 1 118 ? 0.935 -0.847 16.530 1.00 87.94 118 ASP A O 1
ATOM 937 N N . LYS A 1 119 ? 1.701 -2.253 14.969 1.00 91.62 119 LYS A N 1
ATOM 938 C CA . LYS A 1 119 ? 3.070 -1.736 14.991 1.00 91.62 119 LYS A CA 1
ATOM 939 C C . LYS A 1 119 ? 3.205 -0.511 14.098 1.00 91.62 119 LYS A C 1
ATOM 941 O O . LYS A 1 119 ? 2.580 -0.399 13.037 1.00 91.62 119 LYS A O 1
ATOM 946 N N . ASP A 1 120 ? 4.087 0.390 14.500 1.00 92.19 120 ASP A N 1
ATOM 947 C CA . ASP A 1 120 ? 4.519 1.483 13.642 1.00 92.19 120 ASP A CA 1
ATOM 948 C C . ASP A 1 120 ? 5.213 0.923 12.397 1.00 92.19 120 ASP A C 1
ATOM 950 O O . ASP A 1 120 ? 6.002 -0.024 12.456 1.00 92.19 120 ASP A O 1
ATOM 954 N N . PHE A 1 121 ? 4.871 1.487 11.244 1.00 93.25 121 PHE A N 1
ATOM 955 C CA . PHE A 1 121 ? 5.320 0.982 9.955 1.00 93.25 121 PHE A CA 1
ATOM 956 C C . PHE A 1 121 ? 5.538 2.132 8.988 1.00 93.25 121 PHE A C 1
ATOM 958 O O . PHE A 1 121 ? 4.674 2.987 8.814 1.00 93.25 121 PHE A O 1
ATOM 965 N N . SER A 1 122 ? 6.669 2.117 8.289 1.00 91.44 122 SER A N 1
ATOM 966 C CA . SER A 1 122 ? 6.910 3.038 7.188 1.00 91.44 122 SER A CA 1
ATOM 967 C C . SER A 1 122 ? 7.502 2.305 5.994 1.00 91.44 122 SER A C 1
ATOM 969 O O . SER A 1 122 ? 8.335 1.408 6.135 1.00 91.44 122 SER A O 1
ATOM 971 N N . LYS A 1 123 ? 7.061 2.686 4.796 1.00 90.19 123 LYS A N 1
ATOM 972 C CA . LYS A 1 123 ? 7.637 2.223 3.534 1.00 90.19 123 LYS A CA 1
ATOM 973 C C . LYS A 1 123 ? 7.720 3.380 2.557 1.00 90.19 123 LYS A C 1
ATOM 975 O O . LYS A 1 123 ? 6.806 4.197 2.453 1.00 90.19 123 LYS A O 1
ATOM 980 N N . LYS A 1 124 ? 8.826 3.424 1.823 1.00 87.62 124 LYS A N 1
ATOM 981 C CA . LYS A 1 124 ? 9.131 4.434 0.815 1.00 87.62 124 LYS A CA 1
ATOM 982 C C . LYS A 1 124 ? 9.643 3.735 -0.434 1.00 87.62 124 LYS A C 1
ATOM 984 O O . LYS A 1 124 ? 10.483 2.847 -0.330 1.00 87.62 124 LYS A O 1
ATOM 989 N N . THR A 1 125 ? 9.175 4.168 -1.593 1.00 80.38 125 THR A N 1
ATOM 990 C CA . THR A 1 125 ? 9.661 3.690 -2.886 1.00 80.38 125 THR A CA 1
ATOM 991 C C . THR A 1 125 ? 9.851 4.892 -3.801 1.00 80.38 125 THR A C 1
ATOM 993 O O . THR A 1 125 ? 8.951 5.722 -3.938 1.00 80.38 125 THR A O 1
ATOM 996 N N . MET A 1 126 ? 11.039 5.007 -4.394 1.00 64.50 126 MET A N 1
ATOM 997 C CA . MET A 1 126 ? 11.227 5.763 -5.631 1.00 64.50 126 MET A CA 1
ATOM 998 C C . MET A 1 126 ? 10.873 4.807 -6.757 1.00 64.50 126 MET A C 1
ATOM 1000 O O . MET A 1 126 ? 11.530 3.781 -6.905 1.00 64.50 126 MET A O 1
ATOM 1004 N N . PHE A 1 127 ? 9.819 5.104 -7.504 1.00 56.81 127 PHE A N 1
ATOM 1005 C CA . PHE A 1 127 ? 9.625 4.447 -8.784 1.00 56.81 127 PHE A CA 1
ATOM 1006 C C . PHE A 1 127 ? 10.693 5.004 -9.734 1.00 56.81 127 PHE A C 1
ATOM 1008 O O . PHE A 1 127 ? 10.641 6.167 -10.133 1.00 56.81 127 PHE A O 1
ATOM 1015 N N . GLY A 1 128 ? 11.695 4.184 -10.030 1.00 41.00 128 GLY A N 1
ATOM 1016 C CA . GLY A 1 128 ? 12.395 4.202 -11.309 1.00 41.00 128 GLY A CA 1
ATOM 1017 C C . GLY A 1 128 ? 11.784 3.081 -12.142 1.00 41.00 128 GLY A C 1
ATOM 1018 O O . GLY A 1 128 ? 11.541 2.011 -11.588 1.00 41.00 128 GLY A O 1
ATOM 1019 N N . PHE A 1 129 ? 11.446 3.390 -13.392 1.00 34.72 129 PHE A N 1
ATOM 1020 C CA . PHE A 1 129 ? 10.917 2.452 -14.383 1.00 34.72 129 PHE A CA 1
ATOM 1021 C C . PHE A 1 129 ? 11.735 1.160 -14.474 1.00 34.72 129 PHE A C 1
ATOM 1023 O O . PHE A 1 129 ? 12.976 1.248 -14.314 1.00 34.72 129 PHE A O 1
#

Sequence (129 aa):
MMKKREILCTTVASVIVLGLLLLTPMSSINCSGNTCSIKQRLGIFGIKKSQKSFNRNDIVKYHLQDFRHTDIARYIHSSHTDYVPVLEMKDGSAIILPFSFCREPYKAEELVSKVKSDKDFSKKTMFGF

Radius of gyration: 19.66 Å; Cα contacts (8 Å, |Δi|>4): 229; chains: 1; bounding box: 61×33×49 Å